Protein AF-A0A536B4J1-F1 (afdb_monomer_lite)

Structure (mmCIF, N/CA/C/O backbone):
data_AF-A0A536B4J1-F1
#
_entry.id   AF-A0A536B4J1-F1
#
loop_
_atom_site.group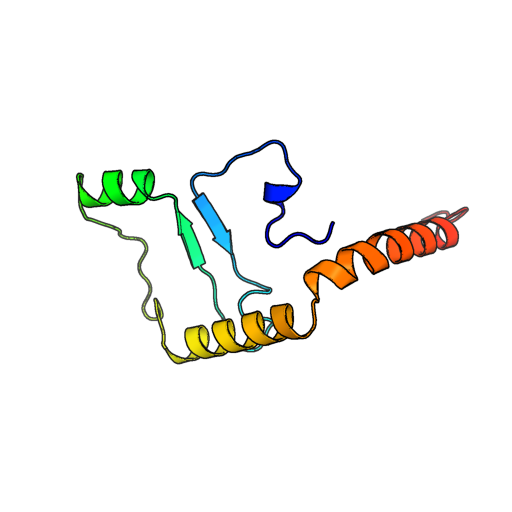_PDB
_atom_site.id
_atom_site.type_symbol
_atom_site.label_atom_id
_atom_site.label_alt_id
_atom_site.label_comp_id
_atom_sit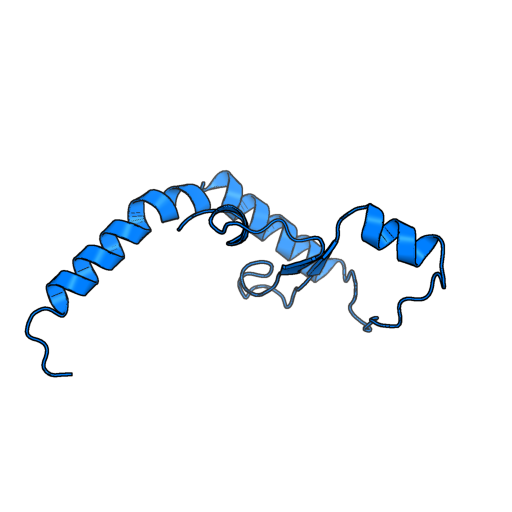e.label_asym_id
_atom_site.label_entity_id
_atom_site.label_seq_id
_atom_site.pdbx_PDB_ins_code
_atom_site.Cartn_x
_atom_site.Cartn_y
_atom_site.Cartn_z
_atom_site.occupancy
_atom_site.B_iso_or_equiv
_atom_site.auth_seq_id
_atom_site.auth_comp_id
_atom_site.auth_asym_id
_atom_site.auth_atom_id
_atom_site.pdbx_PDB_model_num
ATOM 1 N N . MET A 1 1 ? -12.674 5.518 4.858 1.00 79.69 1 MET A N 1
ATOM 2 C CA . MET A 1 1 ? -11.569 4.817 5.542 1.00 79.69 1 MET A CA 1
ATOM 3 C C . MET A 1 1 ? -11.688 3.322 5.269 1.00 79.69 1 MET A C 1
ATOM 5 O O . MET A 1 1 ? -12.803 2.814 5.265 1.00 79.69 1 MET A O 1
ATOM 9 N N . GLY A 1 2 ? -10.571 2.605 5.085 1.00 90.69 2 GLY A N 1
ATOM 10 C CA . GLY A 1 2 ? -10.578 1.149 4.849 1.00 90.69 2 GLY A CA 1
ATOM 11 C C . GLY A 1 2 ? -10.727 0.751 3.374 1.00 90.69 2 GLY A C 1
ATOM 12 O O . GLY A 1 2 ? -11.560 -0.078 3.009 1.00 90.69 2 GLY A O 1
ATOM 13 N N . ARG A 1 3 ? -9.905 1.354 2.512 1.00 94.56 3 ARG A N 1
ATOM 14 C CA . ARG A 1 3 ? -9.652 0.927 1.127 1.00 94.56 3 ARG A CA 1
ATOM 15 C C . ARG A 1 3 ? -8.160 0.649 0.956 1.00 94.56 3 ARG A C 1
ATOM 17 O O . ARG A 1 3 ? -7.359 1.151 1.737 1.00 94.56 3 ARG A O 1
ATOM 24 N N . TRP A 1 4 ? -7.799 -0.113 -0.076 1.00 94.06 4 TRP A N 1
ATOM 25 C CA . TRP A 1 4 ? -6.405 -0.461 -0.378 1.00 94.06 4 TRP A CA 1
ATOM 26 C C . TRP A 1 4 ? -5.515 0.759 -0.622 1.00 94.06 4 TRP A C 1
ATOM 28 O O . TRP A 1 4 ? -4.382 0.801 -0.160 1.00 94.06 4 TRP A O 1
ATOM 38 N N . LEU A 1 5 ? -6.053 1.774 -1.300 1.00 95.06 5 LEU A N 1
ATOM 39 C CA . LEU A 1 5 ? -5.408 3.072 -1.492 1.00 95.06 5 LEU A CA 1
ATOM 40 C C . LEU A 1 5 ? -6.416 4.173 -1.178 1.00 95.06 5 LEU A C 1
ATOM 42 O O . LEU A 1 5 ? -7.589 4.029 -1.528 1.00 95.06 5 LEU A O 1
ATOM 46 N N . ALA A 1 6 ? -5.949 5.282 -0.602 1.00 93.44 6 ALA A N 1
ATOM 47 C CA . ALA A 1 6 ? -6.781 6.455 -0.323 1.00 93.44 6 ALA A CA 1
ATOM 48 C C . ALA A 1 6 ? -7.460 7.012 -1.586 1.00 93.44 6 ALA A C 1
ATOM 50 O O . ALA A 1 6 ? -8.590 7.483 -1.511 1.00 93.44 6 ALA A O 1
ATOM 51 N N . ALA A 1 7 ? -6.810 6.877 -2.748 1.00 94.50 7 ALA A N 1
ATOM 52 C CA . ALA A 1 7 ? -7.354 7.255 -4.052 1.00 94.50 7 ALA A CA 1
ATOM 53 C C . ALA A 1 7 ? -8.754 6.673 -4.324 1.00 94.50 7 ALA A C 1
ATOM 55 O O . ALA A 1 7 ? -9.583 7.347 -4.911 1.00 94.50 7 ALA A O 1
ATOM 56 N N . HIS A 1 8 ? -9.066 5.473 -3.819 1.00 94.06 8 HIS A N 1
ATOM 57 C CA . HIS A 1 8 ? -10.388 4.853 -3.997 1.00 94.06 8 HIS A CA 1
ATOM 58 C C . HIS A 1 8 ? -11.527 5.568 -3.250 1.00 94.06 8 HIS A C 1
ATOM 60 O O . HIS A 1 8 ? -12.687 5.184 -3.396 1.00 94.06 8 HIS A O 1
ATOM 66 N N . GLU A 1 9 ? -11.213 6.532 -2.386 1.00 92.94 9 GLU A N 1
ATOM 67 C CA . GLU A 1 9 ? -12.192 7.337 -1.646 1.00 92.94 9 GLU A CA 1
ATOM 68 C C . GLU A 1 9 ? -12.160 8.814 -2.044 1.00 92.94 9 GLU A C 1
ATOM 70 O O . GLU A 1 9 ? -12.930 9.610 -1.512 1.00 92.94 9 GLU A O 1
ATOM 75 N N . LEU A 1 10 ? -11.270 9.183 -2.962 1.00 93.62 10 LEU A N 1
ATOM 76 C CA . LEU A 1 10 ? -11.090 10.547 -3.426 1.00 93.62 10 LEU A CA 1
ATOM 77 C C . LEU A 1 10 ? -11.567 10.649 -4.883 1.00 93.62 10 LEU A C 1
ATOM 79 O O . LEU A 1 10 ? -11.504 9.663 -5.615 1.00 93.62 10 LEU A O 1
ATOM 83 N N . PRO A 1 11 ? -12.034 11.823 -5.339 1.00 94.81 11 PRO A N 1
ATOM 84 C CA . PRO A 1 11 ? -12.430 12.040 -6.729 1.00 94.81 11 PRO A CA 1
ATOM 85 C C . PRO A 1 11 ? -11.192 12.237 -7.623 1.00 94.81 11 PRO A C 1
ATOM 87 O O . PRO A 1 11 ? -11.058 13.251 -8.302 1.00 94.81 11 PRO A O 1
ATOM 90 N N . LEU A 1 12 ? -10.248 11.296 -7.567 1.00 94.12 12 LEU A N 1
ATOM 91 C CA . LEU A 1 12 ? -9.014 11.304 -8.342 1.00 94.12 12 LEU A CA 1
ATOM 92 C C . LEU A 1 12 ? -8.765 9.926 -8.946 1.00 94.12 12 LEU A C 1
ATOM 94 O O . LEU A 1 12 ? -9.048 8.906 -8.320 1.00 94.12 12 LEU A O 1
ATOM 98 N N . ASP A 1 13 ? -8.208 9.918 -10.151 1.00 94.94 13 ASP A N 1
ATOM 99 C CA . ASP A 1 13 ? -7.769 8.706 -10.829 1.00 94.94 13 ASP A CA 1
ATOM 100 C C . ASP A 1 13 ? -6.280 8.850 -11.172 1.00 94.94 13 ASP A C 1
ATOM 102 O O . ASP A 1 13 ? -5.943 9.541 -12.131 1.00 94.94 13 ASP A O 1
ATOM 106 N N . PRO A 1 14 ? -5.367 8.327 -10.336 1.00 96.88 14 PRO A N 1
ATOM 107 C CA . PRO A 1 14 ? -3.960 8.664 -10.436 1.00 96.88 14 PRO A CA 1
ATOM 108 C C . PRO A 1 14 ? -3.266 7.812 -11.500 1.00 96.88 14 PRO A C 1
ATOM 110 O O . PRO A 1 14 ? -3.446 6.593 -11.565 1.00 96.88 14 PRO A O 1
ATOM 113 N N . ASP A 1 15 ? -2.392 8.444 -12.279 1.00 97.81 15 ASP A N 1
ATOM 114 C CA . ASP A 1 15 ? -1.517 7.739 -13.221 1.00 97.81 15 ASP A CA 1
ATOM 115 C C . ASP A 1 15 ? -0.295 7.125 -12.534 1.00 97.81 15 ASP A C 1
ATOM 117 O O . ASP A 1 15 ? 0.277 6.153 -13.028 1.00 97.81 15 ASP A O 1
ATOM 121 N N . ILE A 1 16 ? 0.089 7.674 -11.377 1.00 96.94 16 ILE A N 1
ATOM 122 C CA . ILE A 1 16 ? 1.216 7.230 -10.555 1.00 96.94 16 ILE A CA 1
ATOM 123 C C . ILE A 1 16 ? 0.791 7.194 -9.084 1.00 96.94 16 ILE A C 1
ATOM 125 O O . ILE A 1 16 ? 0.194 8.143 -8.573 1.00 96.94 16 ILE A O 1
ATOM 129 N N . VAL A 1 17 ? 1.136 6.115 -8.380 1.00 97.44 17 VAL A N 1
ATOM 130 C CA . VAL A 1 17 ? 0.899 5.942 -6.941 1.00 97.44 17 VAL A CA 1
ATOM 131 C C . VAL A 1 17 ? 2.188 5.519 -6.256 1.00 97.44 17 VAL A C 1
ATOM 133 O O . VAL A 1 17 ? 2.841 4.573 -6.680 1.00 97.44 17 VAL A O 1
ATOM 136 N N . THR A 1 18 ? 2.531 6.169 -5.148 1.00 96.56 18 THR A N 1
ATOM 137 C CA . THR A 1 18 ? 3.659 5.764 -4.305 1.00 96.56 18 THR A CA 1
ATOM 138 C C . THR A 1 18 ? 3.165 4.999 -3.081 1.00 96.56 18 THR A C 1
ATOM 140 O O . THR A 1 18 ? 2.196 5.384 -2.423 1.00 96.56 18 THR A O 1
ATOM 143 N N . ILE A 1 19 ? 3.829 3.889 -2.772 1.00 97.31 19 ILE A N 1
ATOM 144 C CA . ILE A 1 19 ? 3.548 3.049 -1.608 1.00 97.31 19 ILE A CA 1
ATOM 145 C C . ILE A 1 19 ? 4.840 2.724 -0.857 1.00 97.31 19 ILE A C 1
ATOM 147 O O . ILE A 1 19 ? 5.938 2.763 -1.399 1.00 97.31 19 ILE A O 1
ATOM 151 N N . GLY A 1 20 ? 4.707 2.422 0.427 1.00 96.12 20 GLY A N 1
ATOM 152 C CA . GLY A 1 20 ? 5.797 2.135 1.356 1.00 96.12 20 GLY A CA 1
ATOM 153 C C . GLY A 1 20 ? 5.192 1.862 2.725 1.00 96.12 20 GLY A C 1
ATOM 154 O O . GLY A 1 20 ? 4.053 1.400 2.783 1.00 96.12 20 GLY A O 1
ATOM 155 N N . LYS A 1 21 ? 5.878 2.202 3.825 1.00 96.75 21 LYS A N 1
ATOM 156 C CA . LYS A 1 21 ? 5.365 2.054 5.207 1.00 96.75 21 LYS A CA 1
ATOM 157 C C . LYS A 1 21 ? 4.713 0.679 5.437 1.00 96.75 21 LYS A C 1
ATOM 159 O O . LYS A 1 21 ? 5.418 -0.305 5.630 1.00 96.75 21 LYS A O 1
ATOM 164 N N . GLY A 1 22 ? 3.379 0.609 5.364 1.00 95.88 22 GLY A N 1
ATOM 165 C CA . GLY A 1 22 ? 2.597 -0.621 5.476 1.00 95.88 22 GLY A CA 1
ATOM 166 C C . GLY A 1 22 ? 2.970 -1.714 4.471 1.00 95.88 22 GLY A C 1
ATOM 167 O O . GLY A 1 22 ? 2.743 -2.870 4.780 1.00 95.88 22 GLY A O 1
ATOM 168 N N . LEU A 1 23 ? 3.601 -1.383 3.337 1.00 97.31 23 LEU A N 1
ATOM 169 C CA . LEU A 1 23 ? 4.097 -2.361 2.361 1.00 97.31 23 LEU A CA 1
ATOM 170 C C . LEU A 1 23 ? 5.155 -3.306 2.955 1.00 97.31 23 LEU A C 1
ATOM 172 O O . LEU A 1 23 ? 5.137 -4.495 2.672 1.00 97.31 23 LEU A O 1
ATOM 176 N N . GLY A 1 24 ? 6.057 -2.785 3.793 1.00 96.88 24 GLY A N 1
ATOM 177 C CA . GLY A 1 24 ? 7.015 -3.597 4.552 1.00 96.88 24 GLY A CA 1
ATOM 178 C C . GLY A 1 24 ? 6.585 -3.861 5.997 1.00 96.88 24 GLY A C 1
ATOM 179 O O . GLY A 1 24 ? 7.231 -4.640 6.690 1.00 96.88 24 GLY A O 1
ATOM 180 N N . ALA A 1 25 ? 5.534 -3.178 6.472 1.00 97.12 25 ALA A N 1
ATOM 181 C CA . ALA A 1 25 ? 4.952 -3.256 7.818 1.00 97.12 25 ALA A CA 1
ATOM 182 C C . ALA A 1 25 ? 5.967 -3.230 8.987 1.00 97.12 25 ALA A C 1
ATOM 184 O O . ALA A 1 25 ? 5.694 -3.754 10.063 1.00 97.12 25 ALA A O 1
ATOM 185 N N . GLY A 1 26 ? 7.135 -2.611 8.785 1.00 96.88 26 GLY A N 1
ATOM 186 C CA . GLY A 1 26 ? 8.228 -2.574 9.764 1.00 96.88 26 GLY A CA 1
ATOM 187 C C . GLY A 1 26 ? 9.119 -3.825 9.803 1.00 96.88 26 GLY A C 1
ATOM 188 O O . GLY A 1 26 ? 10.105 -3.819 10.530 1.00 96.88 26 GLY A O 1
ATOM 189 N N . TYR A 1 27 ? 8.824 -4.862 9.014 1.00 98.12 27 TYR A N 1
ATOM 190 C CA . TYR A 1 27 ? 9.639 -6.080 8.906 1.00 98.12 27 TYR A CA 1
ATOM 191 C C . TYR A 1 27 ? 10.837 -5.914 7.967 1.00 98.12 27 TYR A C 1
ATOM 193 O O . TYR A 1 27 ? 11.903 -6.469 8.220 1.00 98.12 27 TYR A O 1
ATOM 201 N N . ALA A 1 28 ? 10.669 -5.153 6.886 1.00 97.31 28 ALA A N 1
ATOM 202 C CA . ALA A 1 28 ? 11.740 -4.817 5.955 1.00 97.31 28 ALA A CA 1
ATOM 203 C C . ALA A 1 28 ? 11.513 -3.422 5.348 1.00 97.31 28 ALA A C 1
ATOM 205 O O . ALA A 1 28 ? 10.359 -3.013 5.169 1.00 97.31 28 ALA A O 1
ATOM 206 N N . PRO A 1 29 ? 12.581 -2.677 5.009 1.00 96.25 29 PRO A N 1
ATOM 207 C CA . PRO A 1 29 ? 12.453 -1.440 4.252 1.00 96.25 29 PRO A CA 1
ATOM 208 C C . PRO A 1 29 ? 12.004 -1.767 2.825 1.00 96.25 29 PRO A C 1
ATOM 210 O O . PRO A 1 29 ? 12.739 -2.389 2.062 1.00 96.25 29 PRO A O 1
ATOM 213 N N . LEU A 1 30 ? 10.784 -1.359 2.473 1.00 96.81 30 LEU A N 1
ATOM 214 C CA . LEU A 1 30 ? 10.228 -1.555 1.139 1.00 96.81 30 LEU A CA 1
ATOM 215 C C . LEU A 1 30 ? 9.310 -0.388 0.765 1.00 96.81 30 LEU A C 1
ATOM 217 O O . LEU A 1 30 ? 8.435 0.017 1.539 1.00 96.81 30 LEU A O 1
ATOM 221 N N . ALA A 1 31 ? 9.513 0.130 -0.441 1.00 96.25 31 ALA A N 1
ATOM 222 C CA . ALA A 1 31 ? 8.674 1.119 -1.098 1.00 96.25 31 ALA A CA 1
ATOM 223 C C . ALA A 1 31 ? 8.542 0.753 -2.580 1.00 96.25 31 ALA A C 1
ATOM 225 O O . ALA A 1 31 ? 9.357 0.001 -3.107 1.00 96.25 31 ALA A O 1
ATOM 226 N N . ALA A 1 32 ? 7.506 1.262 -3.237 1.00 95.69 32 ALA A N 1
ATOM 227 C CA . ALA A 1 32 ? 7.308 1.080 -4.666 1.00 95.69 32 ALA A CA 1
ATOM 228 C C . ALA A 1 32 ? 6.582 2.280 -5.276 1.00 95.69 32 ALA A C 1
ATOM 230 O O . ALA A 1 32 ? 5.806 2.973 -4.610 1.00 95.69 32 ALA A O 1
ATOM 231 N N . VAL A 1 33 ? 6.816 2.484 -6.568 1.00 95.19 33 VAL A N 1
ATOM 232 C CA . VAL A 1 33 ? 6.055 3.401 -7.412 1.00 95.19 33 VAL A CA 1
ATOM 233 C C . VAL A 1 33 ? 5.270 2.553 -8.405 1.00 95.19 33 VAL A C 1
ATOM 235 O O . VAL A 1 33 ? 5.845 1.814 -9.197 1.00 95.19 33 VAL A O 1
ATOM 238 N N . LEU A 1 34 ? 3.948 2.635 -8.334 1.00 96.06 34 LEU A N 1
ATOM 239 C CA . LEU A 1 34 ? 3.031 2.037 -9.294 1.00 96.06 34 LEU A CA 1
ATOM 240 C C . LEU A 1 34 ? 2.736 3.083 -10.366 1.00 96.06 34 LEU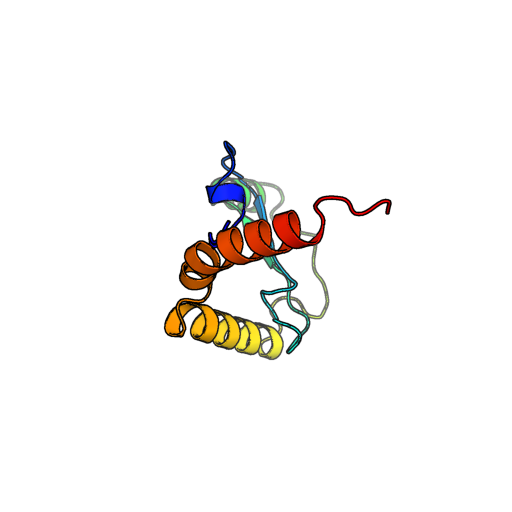 A C 1
ATOM 242 O O . LEU A 1 34 ? 2.504 4.244 -10.030 1.00 96.06 34 LEU A O 1
ATOM 246 N N . CYS A 1 35 ? 2.701 2.689 -11.634 1.00 96.38 35 CYS A N 1
ATOM 247 C CA . CYS A 1 35 ? 2.296 3.574 -12.721 1.00 96.38 35 CYS A CA 1
ATOM 248 C C . CYS A 1 35 ? 1.328 2.873 -13.674 1.00 96.38 35 CYS A C 1
ATOM 250 O O . CYS A 1 35 ? 1.310 1.644 -13.779 1.00 96.38 35 CYS A O 1
ATOM 252 N N . ARG A 1 36 ? 0.495 3.660 -14.355 1.00 97.38 36 ARG A N 1
ATOM 253 C CA . ARG A 1 36 ? -0.366 3.170 -15.431 1.00 97.38 36 ARG A CA 1
ATOM 254 C C . ARG A 1 36 ? 0.458 2.823 -16.664 1.00 97.38 36 ARG A C 1
ATOM 256 O O . ARG A 1 36 ? 1.496 3.423 -16.929 1.00 97.38 36 ARG A O 1
ATOM 263 N N . GLN A 1 37 ? -0.080 1.907 -17.465 1.00 97.38 37 GLN A N 1
ATOM 264 C CA . GLN A 1 37 ? 0.584 1.405 -18.666 1.00 97.38 37 GLN A CA 1
ATOM 265 C C . GLN A 1 37 ? 1.031 2.526 -19.615 1.00 97.38 37 GLN A C 1
ATOM 267 O O . GLN A 1 37 ? 2.170 2.514 -20.054 1.00 97.38 37 GLN A O 1
ATOM 272 N N . HIS A 1 38 ? 0.196 3.542 -19.859 1.00 97.19 38 HIS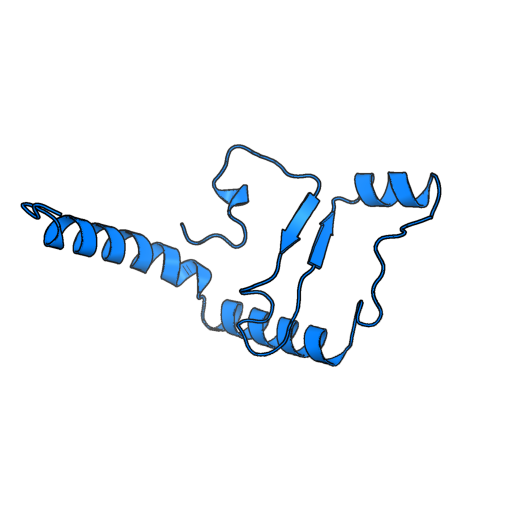 A N 1
ATOM 273 C CA . HIS A 1 38 ? 0.564 4.631 -20.771 1.00 97.19 38 HIS A CA 1
ATOM 274 C C . HIS A 1 38 ? 1.768 5.458 -20.279 1.00 97.19 38 HIS A C 1
ATOM 276 O O . HIS A 1 38 ? 2.495 6.014 -21.097 1.00 97.19 38 HIS A O 1
ATOM 282 N N . VAL A 1 39 ? 1.995 5.542 -18.961 1.00 95.94 39 VAL A N 1
ATOM 283 C CA . VAL A 1 39 ? 3.171 6.213 -18.384 1.00 95.94 39 VAL A CA 1
ATOM 284 C C . VAL A 1 39 ? 4.417 5.382 -18.661 1.00 95.94 39 VAL A C 1
ATOM 286 O O . VAL A 1 39 ? 5.422 5.910 -19.131 1.00 95.94 39 VAL A O 1
ATOM 289 N N . PHE A 1 40 ? 4.335 4.072 -18.412 1.00 94.69 40 PHE A N 1
ATOM 290 C CA . PHE A 1 40 ? 5.406 3.140 -18.748 1.00 94.69 40 PHE A CA 1
ATOM 291 C C . PHE A 1 40 ? 5.729 3.181 -20.247 1.00 94.69 40 PHE A C 1
ATOM 293 O O . PHE A 1 40 ? 6.891 3.329 -20.615 1.00 94.69 40 PHE A O 1
ATOM 300 N N . ASP A 1 41 ? 4.710 3.122 -21.106 1.00 96.25 41 ASP A N 1
ATOM 301 C CA . ASP A 1 41 ? 4.862 3.129 -22.562 1.00 96.25 41 ASP A CA 1
ATOM 302 C C . ASP A 1 41 ? 5.501 4.428 -23.060 1.00 96.25 41 ASP A C 1
ATOM 304 O O . ASP A 1 41 ? 6.328 4.395 -23.967 1.00 96.25 41 ASP A O 1
ATOM 308 N N . ALA A 1 42 ? 5.170 5.573 -22.455 1.00 95.06 42 ALA A N 1
ATOM 309 C CA . ALA A 1 42 ? 5.787 6.850 -22.797 1.00 95.06 42 ALA A CA 1
ATOM 310 C C . ALA A 1 42 ? 7.297 6.861 -22.497 1.00 95.06 42 ALA A C 1
ATOM 312 O O . ALA A 1 42 ? 8.081 7.350 -23.310 1.00 95.06 42 ALA A O 1
ATOM 313 N N . ILE A 1 43 ? 7.722 6.283 -21.368 1.00 93.25 43 ILE A N 1
ATOM 314 C CA . ILE A 1 43 ? 9.146 6.159 -21.013 1.00 93.25 43 ILE A CA 1
ATOM 315 C C . ILE A 1 43 ? 9.832 5.144 -21.935 1.00 93.25 43 ILE A C 1
ATOM 317 O O . ILE A 1 43 ? 10.883 5.429 -22.509 1.00 93.25 43 ILE A O 1
ATOM 321 N N . ALA A 1 44 ? 9.218 3.973 -22.115 1.00 92.69 44 ALA A N 1
ATOM 322 C CA . ALA A 1 44 ? 9.750 2.875 -22.916 1.00 92.69 44 ALA A CA 1
ATOM 323 C C . ALA A 1 44 ? 9.790 3.177 -24.426 1.00 92.69 44 ALA A C 1
ATOM 325 O O . ALA A 1 44 ? 10.631 2.636 -25.143 1.00 92.69 44 ALA A O 1
ATOM 326 N N . GLY A 1 45 ? 8.889 4.023 -24.926 1.00 94.44 45 GLY A N 1
ATOM 327 C CA . GLY A 1 45 ? 8.888 4.511 -26.306 1.00 94.44 45 GLY A CA 1
ATOM 328 C C . GLY A 1 45 ? 9.746 5.761 -26.516 1.00 94.44 45 GLY A C 1
ATOM 329 O O . GLY A 1 45 ? 10.120 6.051 -27.650 1.00 94.44 45 GLY A O 1
ATOM 330 N N . GLY A 1 46 ? 10.046 6.494 -25.440 1.00 92.81 46 GLY A N 1
ATOM 331 C CA . GLY A 1 46 ? 10.861 7.706 -25.437 1.00 92.81 46 GLY A CA 1
ATOM 332 C C . GLY A 1 46 ? 12.339 7.425 -25.166 1.00 92.81 46 GLY A C 1
ATOM 333 O O . GLY A 1 46 ? 12.993 6.701 -25.914 1.00 92.81 46 GLY A O 1
ATOM 334 N N . SER A 1 47 ? 12.876 8.022 -24.096 1.00 89.06 47 SER A N 1
ATOM 335 C CA . SER A 1 47 ? 14.298 7.913 -23.732 1.00 89.06 47 SER A CA 1
ATOM 336 C C . SER A 1 47 ? 14.727 6.490 -23.386 1.00 89.06 47 SER A C 1
ATOM 338 O O . SER A 1 47 ? 15.891 6.156 -23.572 1.00 89.06 47 SER A O 1
ATOM 340 N N . ARG A 1 48 ? 13.805 5.652 -22.882 1.00 86.81 48 ARG A N 1
ATOM 341 C CA . ARG A 1 48 ? 14.091 4.325 -22.299 1.00 86.81 48 ARG A CA 1
ATOM 342 C C . ARG A 1 48 ? 15.028 4.366 -21.094 1.00 86.81 48 ARG A C 1
ATOM 344 O O . ARG A 1 48 ? 15.493 3.323 -20.642 1.00 86.81 48 ARG A O 1
ATOM 351 N N . GLU A 1 49 ? 15.271 5.558 -20.575 1.00 84.25 49 GLU A N 1
ATOM 352 C CA . GLU A 1 49 ? 16.130 5.813 -19.433 1.00 84.25 49 GLU A CA 1
ATOM 353 C C . GLU A 1 49 ? 15.265 6.102 -18.213 1.00 84.25 49 GLU A C 1
ATOM 355 O O . GLU A 1 49 ? 14.249 6.800 -18.290 1.00 84.25 49 GLU A O 1
ATOM 360 N N . PHE A 1 50 ? 15.680 5.545 -17.080 1.00 80.69 50 PHE A N 1
ATOM 361 C CA . PHE A 1 50 ? 15.045 5.771 -15.794 1.00 80.69 50 PHE A CA 1
ATOM 362 C C . PHE A 1 50 ? 16.130 5.853 -14.721 1.00 80.69 50 PHE A C 1
ATOM 364 O O . PHE A 1 50 ? 16.515 4.850 -14.128 1.00 80.69 50 PHE A O 1
ATOM 371 N N . ASP A 1 51 ? 16.621 7.067 -14.474 1.00 77.62 51 ASP A N 1
ATOM 372 C CA . ASP A 1 51 ? 17.734 7.332 -13.546 1.00 77.62 51 ASP A CA 1
ATOM 373 C C . ASP A 1 51 ? 17.334 7.285 -12.061 1.00 77.62 51 ASP A C 1
ATOM 375 O O . ASP A 1 51 ? 18.091 7.666 -11.169 1.00 77.62 51 ASP A O 1
ATOM 379 N N . LEU A 1 52 ? 16.132 6.796 -11.769 1.00 75.81 52 LEU A N 1
ATOM 380 C CA . LEU A 1 52 ? 15.656 6.533 -10.418 1.00 75.81 52 LEU A CA 1
ATOM 381 C C . LEU A 1 52 ? 15.929 5.063 -10.095 1.00 75.81 52 LEU A C 1
ATOM 383 O O . LEU A 1 52 ? 15.015 4.243 -10.081 1.00 75.81 52 LEU A O 1
ATOM 387 N N . GLY A 1 53 ? 17.210 4.750 -9.887 1.00 78.62 53 GLY A N 1
ATOM 388 C CA . GLY A 1 53 ? 17.684 3.432 -9.477 1.00 78.62 53 GLY A CA 1
ATOM 389 C C . GLY A 1 53 ? 18.538 3.504 -8.209 1.00 78.62 53 GLY A C 1
ATOM 390 O O . GLY A 1 53 ? 19.388 4.385 -8.078 1.00 78.62 53 GLY A O 1
ATOM 391 N N . HIS A 1 54 ? 18.356 2.580 -7.270 1.00 84.62 54 HIS A N 1
ATOM 392 C CA . HIS A 1 54 ? 19.215 2.407 -6.101 1.00 84.62 54 HIS A CA 1
ATOM 393 C C . HIS A 1 54 ? 19.710 0.964 -5.971 1.00 84.62 54 HIS A C 1
ATOM 395 O O . HIS A 1 54 ? 19.117 0.022 -6.484 1.00 84.62 54 HIS A O 1
ATOM 401 N N . THR A 1 55 ? 20.802 0.764 -5.226 1.00 92.50 55 THR A N 1
ATOM 402 C CA . THR A 1 55 ? 21.494 -0.538 -5.083 1.00 92.50 55 THR A CA 1
ATOM 403 C C . THR A 1 55 ? 20.594 -1.697 -4.637 1.00 92.50 55 THR A C 1
ATOM 405 O O . THR A 1 55 ? 20.931 -2.855 -4.853 1.00 92.50 55 THR A O 1
ATOM 408 N N . TRP A 1 56 ? 19.468 -1.388 -3.996 1.00 91.56 56 TRP A N 1
ATOM 409 C CA . TRP A 1 56 ? 18.557 -2.361 -3.395 1.00 91.56 56 TRP A CA 1
ATOM 410 C C . TRP A 1 56 ? 17.214 -2.452 -4.128 1.00 91.56 56 TRP A C 1
ATOM 412 O O . TRP A 1 56 ? 16.280 -3.058 -3.598 1.00 91.56 56 TRP A O 1
ATOM 422 N N . ASP A 1 57 ? 17.100 -1.862 -5.319 1.00 92.31 57 ASP A N 1
ATOM 423 C CA . ASP A 1 57 ? 15.899 -1.998 -6.136 1.00 92.31 57 ASP A CA 1
ATOM 424 C C . ASP A 1 57 ? 15.618 -3.464 -6.452 1.00 92.31 57 ASP A C 1
ATOM 426 O O . ASP A 1 57 ? 16.504 -4.227 -6.839 1.00 92.31 57 ASP A O 1
ATOM 430 N N . GLY A 1 58 ? 14.364 -3.871 -6.251 1.00 93.12 58 GLY A N 1
ATOM 431 C CA . GLY A 1 58 ? 13.934 -5.248 -6.491 1.00 93.12 58 GLY A CA 1
ATOM 432 C C . GLY A 1 58 ? 14.630 -6.291 -5.609 1.00 93.12 58 GLY A C 1
ATOM 433 O O . GLY A 1 58 ? 14.624 -7.472 -5.959 1.00 93.12 58 GLY A O 1
ATOM 434 N N . ALA A 1 59 ? 15.236 -5.888 -4.482 1.00 96.81 59 ALA A N 1
ATOM 435 C CA . ALA A 1 59 ? 15.915 -6.812 -3.581 1.00 96.81 59 ALA A CA 1
ATOM 436 C C . ALA A 1 59 ? 14.969 -7.964 -3.159 1.00 96.81 59 ALA A C 1
ATOM 438 O O . ALA A 1 59 ? 13.913 -7.702 -2.569 1.00 96.81 59 ALA A O 1
ATOM 439 N N . PRO A 1 60 ? 15.340 -9.242 -3.395 1.00 97.81 60 PRO A N 1
ATOM 440 C CA . PRO A 1 60 ? 14.414 -10.366 -3.231 1.00 97.81 60 PRO A CA 1
ATOM 441 C C . PRO A 1 60 ? 13.848 -10.515 -1.818 1.00 97.81 60 PRO A C 1
ATOM 443 O O . PRO A 1 60 ? 12.680 -10.859 -1.652 1.00 97.81 60 PRO A O 1
ATOM 446 N N . LEU A 1 61 ? 14.661 -10.239 -0.793 1.00 97.88 61 LEU A N 1
ATOM 447 C CA . LEU A 1 61 ? 14.251 -10.388 0.601 1.00 97.88 61 LEU A CA 1
ATOM 448 C C . LEU A 1 61 ? 13.161 -9.369 1.002 1.00 97.88 61 LEU A C 1
ATOM 450 O O . LEU A 1 61 ? 12.095 -9.816 1.426 1.00 97.88 61 LEU A O 1
ATOM 454 N N . PRO A 1 62 ? 13.346 -8.038 0.846 1.00 97.50 62 PRO A N 1
ATOM 455 C CA . PRO A 1 62 ? 12.262 -7.080 1.055 1.00 97.50 62 PRO A CA 1
ATOM 456 C C . PRO A 1 62 ? 11.003 -7.397 0.244 1.00 97.50 62 PRO A C 1
ATOM 458 O O . PRO A 1 62 ? 9.910 -7.344 0.802 1.00 97.50 62 PRO A O 1
ATOM 461 N N . CYS A 1 63 ? 11.134 -7.790 -1.029 1.00 98.06 63 CYS A N 1
ATOM 462 C CA . CYS A 1 63 ? 9.988 -8.167 -1.860 1.00 98.06 63 CYS A CA 1
ATOM 463 C C . CYS A 1 63 ? 9.219 -9.373 -1.294 1.00 98.06 63 CYS A C 1
ATOM 465 O O . CYS A 1 63 ? 7.994 -9.319 -1.205 1.00 98.06 63 CYS A O 1
ATOM 467 N N . ALA A 1 64 ? 9.915 -10.427 -0.858 1.00 98.50 64 ALA A N 1
ATOM 468 C CA . ALA A 1 64 ? 9.289 -11.592 -0.231 1.00 98.50 64 ALA A CA 1
ATOM 469 C C . ALA A 1 64 ? 8.563 -11.229 1.075 1.00 98.50 64 ALA A C 1
ATOM 471 O O . ALA A 1 64 ? 7.453 -11.700 1.320 1.00 98.50 64 ALA A O 1
ATOM 472 N N . VAL A 1 65 ? 9.151 -10.343 1.886 1.00 98.44 65 VAL A N 1
ATOM 473 C CA . VAL A 1 65 ? 8.497 -9.803 3.088 1.00 98.44 65 VAL A CA 1
ATOM 474 C C . VAL A 1 65 ? 7.234 -9.024 2.720 1.00 98.44 65 VAL A C 1
ATOM 476 O O . VAL A 1 65 ? 6.195 -9.226 3.343 1.00 98.44 65 VAL A O 1
ATOM 479 N N . GLY A 1 66 ? 7.295 -8.173 1.693 1.00 98.44 66 GLY A N 1
ATOM 480 C CA . GLY A 1 66 ? 6.139 -7.414 1.217 1.00 98.44 66 GLY A CA 1
ATOM 481 C C . GLY A 1 66 ? 4.984 -8.306 0.758 1.00 98.44 66 GLY A C 1
ATOM 482 O O . GLY A 1 66 ? 3.836 -8.039 1.104 1.00 98.44 66 GLY A O 1
ATOM 483 N N . LEU A 1 67 ? 5.280 -9.401 0.050 1.00 98.50 67 LEU A N 1
ATOM 484 C CA . LEU A 1 67 ? 4.271 -10.392 -0.340 1.00 98.50 67 LEU A CA 1
ATOM 485 C C . LEU A 1 67 ? 3.614 -11.037 0.886 1.00 98.50 67 LEU A C 1
ATOM 487 O O . LEU A 1 67 ? 2.393 -11.000 1.002 1.00 98.50 67 LEU A O 1
ATOM 491 N N . ALA A 1 68 ? 4.407 -11.509 1.852 1.00 98.69 68 ALA A N 1
ATOM 492 C CA . ALA A 1 68 ? 3.873 -12.096 3.082 1.00 98.69 68 ALA A CA 1
ATOM 493 C C . ALA A 1 68 ? 3.009 -11.105 3.888 1.00 98.69 68 ALA A C 1
ATOM 495 O O . ALA A 1 68 ? 2.000 -11.481 4.485 1.00 98.69 68 ALA A O 1
ATOM 496 N N . VAL A 1 69 ? 3.375 -9.819 3.901 1.00 98.56 69 VAL A N 1
ATOM 4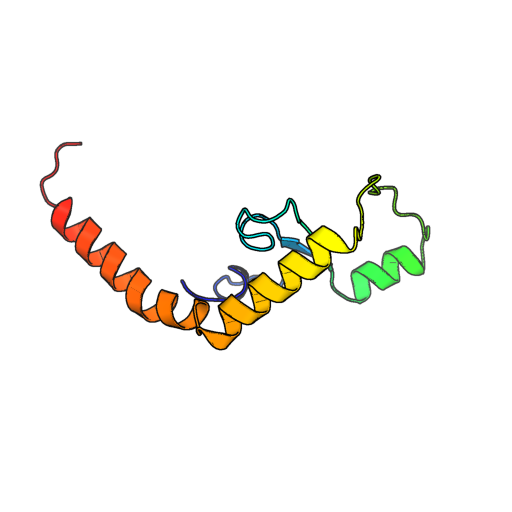97 C CA . VAL A 1 69 ? 2.563 -8.762 4.520 1.00 98.56 69 VAL A CA 1
ATOM 498 C 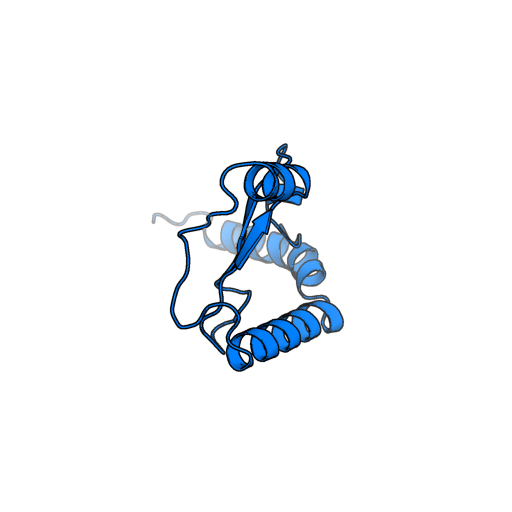C . VAL A 1 69 ? 1.220 -8.607 3.801 1.00 98.56 69 VAL A C 1
ATOM 500 O O . VAL A 1 69 ? 0.183 -8.531 4.464 1.00 98.56 69 VAL A O 1
ATOM 503 N N . LEU A 1 70 ? 1.219 -8.570 2.466 1.00 98.12 70 LEU A N 1
ATOM 504 C CA . LEU A 1 70 ? -0.008 -8.474 1.672 1.00 98.12 70 LEU A CA 1
ATOM 505 C C . LEU A 1 70 ? -0.918 -9.691 1.878 1.00 98.12 70 LEU A C 1
ATOM 507 O O . LEU A 1 70 ? -2.123 -9.501 2.063 1.00 98.12 70 LEU A O 1
ATOM 511 N N . ASP A 1 71 ? -0.352 -10.898 1.936 1.00 98.62 71 ASP A N 1
ATOM 512 C CA . ASP A 1 71 ? -1.087 -12.134 2.224 1.00 98.62 71 ASP A CA 1
ATOM 513 C C . ASP A 1 71 ? -1.799 -12.032 3.575 1.00 98.62 71 ASP A C 1
ATOM 515 O O . ASP A 1 71 ? -3.012 -12.213 3.664 1.00 98.62 71 ASP A O 1
ATOM 519 N N . VAL A 1 72 ? -1.088 -11.606 4.624 1.00 98.44 72 VAL A N 1
ATOM 520 C CA . VAL A 1 72 ? -1.681 -11.422 5.956 1.00 98.44 72 VAL A CA 1
ATOM 521 C C . VAL A 1 72 ? -2.785 -10.361 5.951 1.00 98.44 72 VAL A C 1
ATOM 523 O O . VAL A 1 72 ? -3.820 -10.553 6.598 1.00 98.44 72 VAL A O 1
ATOM 526 N N . ILE A 1 73 ? -2.594 -9.238 5.248 1.00 97.94 73 ILE A N 1
ATOM 527 C CA . ILE A 1 73 ? -3.623 -8.194 5.117 1.00 97.94 73 ILE A CA 1
ATOM 528 C C . ILE A 1 73 ? -4.884 -8.772 4.463 1.00 97.94 73 ILE A C 1
ATOM 530 O O . ILE A 1 73 ? -5.990 -8.497 4.944 1.00 97.94 73 ILE A O 1
ATOM 534 N N . HIS A 1 74 ? -4.716 -9.573 3.408 1.00 97.50 74 HIS A N 1
ATOM 535 C CA . HIS A 1 74 ? -5.802 -10.185 2.651 1.00 97.50 74 HIS A CA 1
ATOM 536 C C . HIS A 1 74 ? -6.517 -11.291 3.441 1.00 97.50 74 HIS A C 1
ATOM 538 O O . HIS A 1 74 ? -7.718 -11.186 3.690 1.00 97.50 74 HIS A O 1
ATOM 544 N N . GLU A 1 75 ? -5.788 -12.303 3.916 1.00 98.44 75 GLU A N 1
ATOM 545 C CA . GLU A 1 75 ? -6.319 -13.449 4.668 1.00 98.44 75 GLU A CA 1
ATOM 546 C C . GLU A 1 75 ? -7.071 -13.009 5.922 1.00 98.44 75 GLU A C 1
ATOM 548 O O . GLU A 1 75 ? -8.144 -13.519 6.257 1.00 98.44 75 GLU A O 1
ATOM 553 N N . ARG A 1 76 ? -6.526 -12.013 6.627 1.00 98.00 76 ARG A N 1
ATOM 554 C CA . ARG A 1 76 ? -7.165 -11.478 7.826 1.00 98.00 76 ARG A CA 1
ATOM 555 C C . ARG A 1 76 ? -8.208 -10.419 7.499 1.00 98.00 76 ARG A C 1
ATOM 557 O O . ARG A 1 76 ? -8.873 -9.969 8.430 1.00 98.00 76 ARG A O 1
ATOM 564 N N . ARG A 1 77 ? -8.417 -10.035 6.239 1.00 97.19 77 ARG A N 1
ATOM 565 C CA . ARG A 1 77 ? -9.412 -9.025 5.840 1.00 97.19 77 ARG A CA 1
ATOM 566 C C . ARG A 1 77 ? -9.233 -7.714 6.608 1.00 97.19 77 ARG A C 1
ATOM 568 O O . ARG A 1 77 ? -10.175 -7.163 7.185 1.00 97.19 77 ARG A O 1
ATOM 575 N N . LEU A 1 78 ? -7.981 -7.274 6.760 1.00 97.00 78 LEU A N 1
ATOM 576 C CA . LEU A 1 78 ? -7.663 -6.142 7.634 1.00 97.00 78 LEU A CA 1
ATOM 577 C C . LEU A 1 78 ? -8.249 -4.835 7.093 1.00 97.00 78 LEU A C 1
ATOM 579 O O . LEU A 1 78 ? -8.722 -4.015 7.878 1.00 97.00 78 LEU A O 1
ATOM 583 N N . VAL A 1 79 ? -8.276 -4.668 5.769 1.00 95.81 79 VAL A N 1
ATOM 584 C CA . VAL A 1 79 ? -8.847 -3.484 5.110 1.00 95.81 79 VAL A CA 1
ATOM 585 C C . VAL A 1 79 ? -10.340 -3.361 5.420 1.00 95.81 79 VAL A C 1
ATOM 587 O O . VAL A 1 79 ? -10.804 -2.281 5.777 1.00 95.81 79 VAL A O 1
ATOM 590 N N . GLU A 1 80 ? -11.086 -4.463 5.366 1.00 95.06 80 GLU A N 1
ATOM 591 C CA . GLU A 1 80 ? -12.509 -4.523 5.700 1.00 95.06 80 GLU A CA 1
ATOM 592 C C . GLU A 1 80 ? -12.749 -4.222 7.179 1.00 95.06 80 GLU A C 1
ATOM 594 O O . GLU A 1 80 ? -13.593 -3.389 7.503 1.00 95.06 80 GLU A O 1
ATOM 599 N N . ARG A 1 81 ? -11.956 -4.818 8.081 1.00 96.19 81 ARG A N 1
ATOM 600 C CA . ARG A 1 81 ? -12.060 -4.547 9.526 1.00 96.19 81 ARG A CA 1
ATOM 601 C C . ARG A 1 81 ? -11.848 -3.071 9.856 1.00 96.19 81 ARG A C 1
ATOM 603 O O . ARG A 1 81 ? -12.466 -2.571 10.792 1.00 96.19 81 ARG A O 1
ATOM 610 N N . VAL A 1 82 ? -10.994 -2.360 9.115 1.00 96.31 82 VAL A N 1
ATOM 611 C CA . VAL A 1 82 ? -10.804 -0.908 9.295 1.00 96.31 82 VAL A CA 1
ATOM 612 C C . VAL A 1 82 ? -12.082 -0.133 8.965 1.00 96.31 82 VAL A C 1
ATOM 614 O O . VAL A 1 82 ? -12.358 0.869 9.619 1.00 96.31 82 VAL A O 1
ATOM 617 N N . ARG A 1 83 ? -12.898 -0.597 8.014 1.00 92.81 83 ARG A N 1
ATOM 618 C CA . ARG A 1 83 ? -14.177 0.054 7.668 1.00 92.81 83 ARG A CA 1
ATOM 619 C C . ARG A 1 83 ? -15.182 -0.024 8.809 1.00 92.81 83 ARG A C 1
ATOM 621 O O . ARG A 1 83 ? -15.943 0.913 9.005 1.00 92.81 83 ARG A O 1
ATOM 628 N N . GLU A 1 84 ? -15.154 -1.119 9.562 1.00 91.69 84 GLU A N 1
ATOM 629 C CA . GLU A 1 84 ? -16.016 -1.334 10.727 1.00 91.69 84 GLU A CA 1
ATOM 630 C C . GLU A 1 84 ? -15.472 -0.621 11.973 1.00 91.69 84 GLU A C 1
ATOM 632 O O . GLU A 1 84 ? -16.204 0.056 12.690 1.00 91.69 84 GLU A O 1
ATOM 637 N N . ARG A 1 85 ? -14.168 -0.760 12.243 1.00 96.19 85 ARG A N 1
ATOM 638 C CA . ARG A 1 85 ? -13.544 -0.286 13.489 1.00 96.19 85 ARG A CA 1
ATOM 639 C C . ARG A 1 85 ? -13.146 1.186 13.456 1.00 96.19 85 ARG A C 1
ATOM 641 O O . ARG A 1 85 ? -13.121 1.820 14.504 1.00 96.19 85 ARG A O 1
ATOM 648 N N . GLY A 1 86 ? -12.826 1.725 12.282 1.00 96.19 86 GLY A N 1
ATOM 649 C CA . GLY A 1 86 ? -12.381 3.109 12.112 1.00 96.19 86 GLY A CA 1
ATOM 650 C C . GLY A 1 86 ? -13.409 4.141 12.590 1.00 96.19 86 GLY A C 1
ATOM 651 O O . GLY A 1 86 ? -13.055 4.968 13.429 1.00 96.19 86 GLY A O 1
ATOM 652 N N . PRO A 1 87 ? -14.674 4.087 12.124 1.00 95.69 87 PRO A N 1
ATOM 653 C CA . PRO A 1 87 ? -15.724 4.991 12.596 1.00 95.69 87 PRO A CA 1
ATOM 654 C C . PRO A 1 87 ? -15.952 4.880 14.103 1.00 95.69 87 PRO A C 1
ATOM 656 O O . PRO A 1 87 ? -15.995 5.894 14.789 1.00 95.69 87 PRO A O 1
ATOM 659 N N . ARG A 1 88 ? -15.977 3.649 14.631 1.00 96.06 88 ARG A N 1
ATOM 660 C CA . ARG A 1 88 ? -16.137 3.405 16.067 1.00 96.06 88 ARG A CA 1
ATOM 661 C C . ARG A 1 88 ? -15.042 4.077 16.896 1.00 96.06 88 ARG A C 1
ATOM 663 O O . ARG A 1 88 ? -15.353 4.754 17.866 1.00 96.06 88 ARG A O 1
ATOM 670 N N . LEU A 1 89 ? -13.777 3.916 16.504 1.00 97.12 89 LEU A N 1
ATOM 671 C CA . LEU A 1 89 ? -12.658 4.568 17.187 1.00 97.12 89 LEU A CA 1
ATOM 672 C C . LEU A 1 89 ? -12.788 6.097 17.146 1.00 97.12 89 LEU A C 1
ATOM 674 O O . LEU A 1 89 ? -12.526 6.765 18.142 1.00 97.12 89 LEU A O 1
ATOM 678 N N . LEU A 1 90 ? -13.187 6.652 15.999 1.00 96.31 90 LEU A N 1
ATOM 679 C CA . LEU A 1 90 ? -13.368 8.092 15.840 1.00 96.31 90 LEU A CA 1
ATOM 680 C C . LEU A 1 90 ? -14.499 8.631 16.726 1.00 96.31 90 LEU A C 1
ATOM 682 O O . LEU A 1 90 ? -14.350 9.700 17.316 1.00 96.31 90 LEU A O 1
ATOM 686 N N . ASP A 1 91 ? -15.609 7.905 16.828 1.00 96.44 91 ASP A N 1
ATOM 687 C CA . ASP A 1 91 ? -16.750 8.294 17.655 1.00 96.44 91 ASP A CA 1
ATOM 688 C C . ASP A 1 91 ? -16.422 8.201 19.150 1.00 96.44 91 ASP A C 1
ATOM 690 O O . ASP A 1 91 ? -16.719 9.134 19.897 1.00 96.44 91 ASP A O 1
ATOM 694 N N . GLU A 1 92 ? -15.733 7.136 19.577 1.00 96.75 92 GLU A N 1
ATOM 695 C CA . GLU A 1 92 ? -15.236 6.991 20.952 1.00 96.75 92 GLU A CA 1
ATOM 696 C C . GLU A 1 92 ? -14.258 8.125 21.305 1.00 96.75 92 GLU A C 1
ATOM 698 O O . GLU A 1 92 ? -14.408 8.769 22.343 1.00 96.75 92 GLU A O 1
ATOM 703 N N . LEU A 1 93 ? -13.320 8.450 20.406 1.00 96.56 93 LEU A N 1
ATOM 704 C CA . LEU A 1 93 ? -12.381 9.555 20.601 1.00 96.56 93 LEU A CA 1
ATOM 705 C C . LEU A 1 93 ? -13.103 10.905 20.712 1.00 96.56 93 LEU A C 1
ATOM 707 O O . LEU A 1 93 ? -12.793 11.699 21.597 1.00 96.56 93 LEU A O 1
ATOM 711 N N . ARG A 1 94 ? -14.084 11.171 19.842 1.00 96.19 94 ARG A N 1
ATOM 712 C CA . ARG A 1 94 ? -14.886 12.403 19.896 1.00 96.19 94 ARG A CA 1
ATOM 713 C C . ARG A 1 94 ? -15.632 12.526 21.214 1.00 96.19 94 ARG A C 1
ATOM 715 O O . ARG A 1 94 ? -15.597 13.598 21.805 1.00 96.19 94 ARG A O 1
ATOM 722 N N . ALA A 1 95 ? -16.276 11.455 21.672 1.00 96.31 95 ALA A N 1
ATOM 723 C CA . ALA A 1 95 ? -17.004 11.447 22.935 1.00 96.31 95 ALA A CA 1
ATOM 724 C C . ALA A 1 95 ? -16.074 11.721 24.127 1.00 96.31 95 ALA A C 1
ATOM 726 O O . ALA A 1 95 ? -16.400 12.547 24.974 1.00 96.31 95 ALA A O 1
ATOM 727 N N . SER A 1 96 ? -14.891 11.097 24.167 1.00 95.69 96 SER A N 1
ATOM 728 C CA . SER A 1 96 ? -13.910 11.325 25.238 1.00 95.69 96 SER A CA 1
ATOM 729 C C . SER A 1 96 ? -13.321 12.737 25.253 1.00 95.69 96 SER A C 1
ATOM 731 O O . SER A 1 96 ? -12.874 13.192 26.302 1.00 95.69 96 SER A O 1
ATOM 733 N N . LEU A 1 97 ? -13.311 13.429 24.113 1.00 95.69 97 LEU A N 1
ATOM 734 C CA . LEU A 1 97 ? -12.807 14.799 24.001 1.00 95.69 97 LEU A CA 1
ATOM 735 C C . LEU A 1 97 ? -13.894 15.869 24.211 1.00 95.69 97 LEU A C 1
ATOM 737 O O . LEU A 1 97 ? -13.570 17.057 24.242 1.00 95.69 97 LEU A O 1
ATOM 741 N N . GLN A 1 98 ? -15.171 15.499 24.376 1.00 92.62 98 GLN A N 1
ATOM 742 C CA . GLN A 1 98 ? -16.231 16.472 24.660 1.00 92.62 98 GLN A CA 1
ATOM 743 C C . GLN A 1 98 ? -15.990 17.158 26.012 1.00 92.62 98 GLN A C 1
ATOM 745 O O . GLN A 1 98 ? -15.944 16.510 27.053 1.00 92.62 98 GLN A O 1
ATOM 750 N N . GLY A 1 99 ? -15.847 18.486 25.991 1.00 84.50 99 GLY A N 1
ATOM 751 C CA . GLY A 1 99 ? -15.551 19.286 27.186 1.00 84.50 99 GLY A CA 1
ATOM 752 C C . GLY A 1 99 ? -14.070 19.321 27.577 1.00 84.50 99 GLY A C 1
ATOM 753 O O . GLY A 1 99 ? -13.734 19.925 28.593 1.00 84.50 99 GLY A O 1
ATOM 754 N N . SER A 1 100 ? -13.184 18.715 26.780 1.00 83.19 100 SER A N 1
ATOM 755 C CA . SER A 1 100 ? -11.742 18.888 26.944 1.00 83.19 100 SER A CA 1
ATOM 756 C C . SER A 1 100 ? -11.349 20.330 26.608 1.00 83.19 100 SER A C 1
ATOM 758 O O . SER A 1 100 ? -11.762 20.862 25.579 1.00 83.19 100 SER A O 1
ATOM 760 N N . SER A 1 101 ? -10.557 20.961 27.478 1.00 74.62 101 SER A N 1
ATOM 761 C CA . SER A 1 101 ? -10.021 22.318 27.292 1.00 74.62 101 SER A CA 1
ATOM 762 C C . SER A 1 101 ? -8.603 22.336 26.703 1.00 74.62 101 SER A C 1
ATOM 764 O O . SER A 1 101 ? -7.921 23.356 26.805 1.00 74.62 101 SER A O 1
ATOM 766 N N . ILE A 1 102 ? -8.137 21.193 26.186 1.00 63.91 102 ILE A N 1
ATOM 767 C CA . ILE A 1 102 ? -6.912 21.084 25.376 1.00 63.91 102 ILE A CA 1
ATOM 768 C C . ILE A 1 102 ? -7.222 21.558 23.959 1.00 63.91 102 ILE A C 1
ATOM 770 O O . ILE A 1 102 ? -8.275 21.127 23.436 1.00 63.91 102 ILE A O 1
#

Radius of gyration: 18.7 Å; chains: 1; bounding box: 38×36×54 Å

Foldseek 3Di:
DQDPDCCVVDPDDDQKDKDFCLLLVPVDGDIDIDGDPVVVCCCCVPPVDDPPDDPCVVPPVSVVSSVVSVVCCVVVVVSVVCVVVVVVVVVVVVVVCVVPPD

Secondary structure (DSSP, 8-state):
--SSSGGGGTT---SEEEE-GGGTTTTS---EEEE-HHHHHHHHHTT-------TTTT-HHHHHHHHHHHHHHHHTTHHHHHHHHHHHHHHHHHHHHTT---

pLDDT: mean 93.99, std 5.97, range [63.91, 98.69]

Sequence (102 aa):
MGRWLAAHELPLDPDIVTIGKGLGAGYAPLAAVLCRQHVFDAIAGGSREFDLGHTWDGAPLPCAVGLAVLDVIHERRLVERVRERGPRLLDELRASLQGSSI